Protein AF-A0A7G9FMB4-F1 (afdb_monomer)

Nearest PDB structures (foldseek):
  3d5p-assembly1_B  TM=7.011E-01  e=4.606E-02  Bacteroides fragilis NCTC 9343
  7w30-assembly3_C  TM=6.128E-01  e=6.890E+00  Homo sapiens
  4a4g-assembly1_A  TM=5.631E-01  e=4.998E+00  Homo sapiens
  4h71-assembly2_A  TM=3.114E-01  e=8.354E+00  Homo sapiens

Sequence (99 aa):
MVGTESIVLFSVLKKEGDSGDDILFYKNSLISMAEDWEEMGDIKKFIPIGWLGYSGGYVLYEVSSHNIFLENLDIDGEVEDKPIANSLKELINNMNVIM

Solvent-accessible surface area (backbone atoms only — not comparable to full-atom values): 5724 Å² total; per-residue (Å²): 130,88,73,81,72,46,79,44,64,73,50,64,79,77,58,95,89,61,56,90,64,61,34,36,63,33,88,74,8,56,50,37,39,39,54,58,39,51,76,54,27,60,51,86,49,36,40,50,48,32,28,31,74,76,84,62,42,41,29,27,37,30,68,90,74,44,25,27,29,39,44,31,90,92,42,87,47,40,63,45,97,59,62,82,23,76,26,69,67,53,43,56,60,62,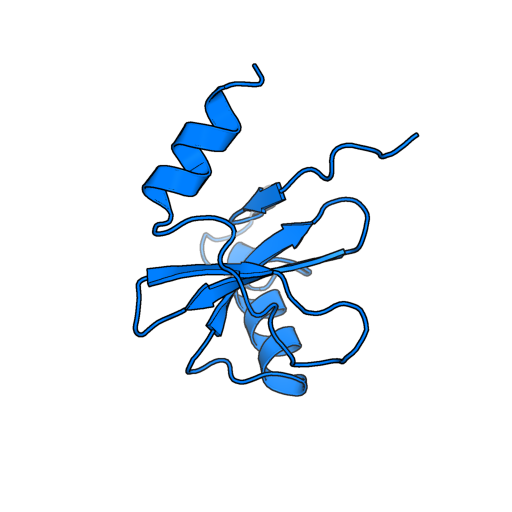59,64,74,78,115

Radius of gyration: 13.88 Å; Cα contacts (8 Å, |Δi|>4): 162; chains: 1; bounding box: 33×28×36 Å

Foldseek 3Di:
DPPDFDWDFQDFDDDPPDDPVNRQPPCQHQVNVLVVLVVFADSVQWGFGTAGPPLRWTWTQGPPQQFIWTADSVGTHHTDPDGPGSHPVRVVVVNVVPD

Organism: NCBI:txid2763670

Secondary structure (DSSP, 8-state):
----PPEEES---PPTT--TTGGGSSTTSHHHHHHHHHHHS-TTTEEEEEEETTT-PEEEEETTT--EEEB-TTSTT-B-SS-SBSSHHHHHHHHGGG-

Mean predicted aligned error: 5.48 Å

pLDDT: mean 86.99, std 13.96, range [34.88, 98.31]

Structure (mmCIF, N/CA/C/O backbone):
data_AF-A0A7G9FMB4-F1
#
_entry.id   AF-A0A7G9FMB4-F1
#
loop_
_atom_site.group_PDB
_atom_site.id
_atom_site.type_symbol
_atom_site.label_atom_id
_atom_site.label_alt_id
_atom_site.label_comp_id
_atom_site.label_asym_id
_atom_site.label_entity_id
_atom_site.label_seq_id
_atom_site.pdbx_PDB_ins_code
_atom_site.Cartn_x
_atom_site.Cartn_y
_atom_site.Cartn_z
_atom_site.occupancy
_atom_site.B_iso_or_equiv
_atom_site.auth_seq_id
_atom_site.auth_comp_id
_atom_site.auth_asym_id
_atom_site.auth_atom_id
_atom_site.pdbx_PDB_model_num
ATOM 1 N N . MET A 1 1 ? 15.720 -14.416 16.334 1.00 34.88 1 MET A N 1
ATOM 2 C CA . MET A 1 1 ? 15.722 -12.946 16.210 1.00 34.88 1 MET A CA 1
ATOM 3 C C . MET A 1 1 ? 14.451 -12.588 15.476 1.00 34.88 1 MET A C 1
ATOM 5 O O . MET A 1 1 ? 14.289 -13.062 14.363 1.00 34.88 1 MET A O 1
ATOM 9 N N . VAL A 1 2 ? 13.534 -11.855 16.105 1.00 41.09 2 VAL A N 1
ATOM 10 C CA . VAL A 1 2 ? 12.448 -11.206 15.360 1.00 41.09 2 VAL A CA 1
ATOM 11 C C . VAL A 1 2 ? 13.127 -10.027 14.677 1.00 41.09 2 VAL A C 1
ATOM 13 O O . VAL A 1 2 ? 13.458 -9.048 15.341 1.00 41.09 2 VAL A O 1
ATOM 16 N N . GLY A 1 3 ? 13.526 -10.200 13.418 1.00 50.84 3 GLY A N 1
ATOM 17 C CA . GLY A 1 3 ? 14.079 -9.094 12.647 1.00 50.84 3 GLY A CA 1
ATOM 18 C C . GLY A 1 3 ? 12.999 -8.029 12.533 1.00 50.84 3 GLY A C 1
ATOM 19 O O . GLY A 1 3 ? 11.872 -8.347 12.171 1.00 50.84 3 GLY A O 1
ATOM 20 N N . THR A 1 4 ? 13.310 -6.789 12.896 1.00 63.25 4 THR A N 1
ATOM 21 C CA . THR A 1 4 ? 12.458 -5.646 12.569 1.00 63.25 4 THR A CA 1
ATOM 22 C C . THR A 1 4 ? 12.332 -5.584 11.054 1.00 63.25 4 THR A C 1
ATOM 24 O O . THR A 1 4 ? 13.310 -5.278 10.369 1.00 63.25 4 THR A O 1
ATOM 27 N N . GLU A 1 5 ? 11.161 -5.927 10.524 1.00 74.56 5 GLU A N 1
ATOM 28 C CA . GLU A 1 5 ? 10.888 -5.747 9.105 1.00 74.56 5 GLU A CA 1
ATOM 29 C C . GLU A 1 5 ? 10.989 -4.267 8.754 1.00 74.56 5 GLU A C 1
ATOM 31 O O . GLU A 1 5 ? 10.437 -3.401 9.431 1.00 74.56 5 GLU A O 1
ATOM 36 N N . SER A 1 6 ? 11.749 -3.975 7.703 1.00 84.88 6 SER A N 1
ATOM 37 C CA . SER A 1 6 ? 11.842 -2.625 7.163 1.00 84.88 6 SER A CA 1
ATOM 38 C C . SER A 1 6 ? 10.735 -2.423 6.145 1.00 84.88 6 SER A C 1
ATOM 40 O O . SER A 1 6 ? 10.556 -3.256 5.260 1.00 84.88 6 SER A O 1
ATOM 42 N N . ILE A 1 7 ? 10.025 -1.307 6.249 1.00 88.94 7 ILE A N 1
ATOM 43 C CA . ILE A 1 7 ? 9.054 -0.895 5.243 1.00 88.94 7 ILE A CA 1
ATOM 44 C C . ILE A 1 7 ? 9.792 -0.114 4.154 1.00 88.94 7 ILE A C 1
ATOM 46 O O . ILE A 1 7 ? 10.485 0.864 4.437 1.00 88.94 7 ILE A O 1
ATOM 50 N N . VAL A 1 8 ? 9.627 -0.537 2.904 1.00 88.31 8 VAL A N 1
ATOM 51 C CA . VAL A 1 8 ? 10.095 0.187 1.722 1.00 88.31 8 VAL A CA 1
ATOM 52 C C . VAL A 1 8 ? 8.879 0.828 1.067 1.00 88.31 8 VAL A C 1
ATOM 54 O O . VAL A 1 8 ? 8.030 0.111 0.553 1.00 88.31 8 VAL A O 1
ATOM 57 N N . LEU A 1 9 ? 8.780 2.160 1.086 1.00 89.31 9 LEU A N 1
ATOM 58 C CA . LEU A 1 9 ? 7.688 2.898 0.436 1.00 89.31 9 LEU A CA 1
ATOM 59 C C . LEU A 1 9 ? 8.147 3.544 -0.866 1.00 89.31 9 LEU A C 1
ATOM 61 O O . LEU A 1 9 ? 9.260 4.068 -0.925 1.00 89.31 9 LEU A O 1
ATOM 65 N N . PHE A 1 10 ? 7.254 3.583 -1.858 1.00 83.00 10 PHE A N 1
ATOM 66 C CA . PHE A 1 10 ? 7.432 4.311 -3.122 1.00 83.00 10 PHE A CA 1
ATOM 67 C C . PHE A 1 10 ? 8.813 4.081 -3.748 1.00 83.00 10 PHE A C 1
ATOM 69 O O . PHE A 1 10 ? 9.499 5.017 -4.163 1.00 83.00 10 PHE A O 1
ATOM 76 N N . SER A 1 11 ? 9.256 2.830 -3.759 1.00 72.56 11 SER A N 1
ATOM 77 C CA . SER A 1 11 ? 10.547 2.428 -4.301 1.00 72.56 11 SER A CA 1
ATOM 78 C C . SER A 1 11 ? 10.615 2.732 -5.792 1.00 72.56 11 SER A C 1
ATOM 80 O O . SER A 1 11 ? 9.900 2.183 -6.633 1.00 72.56 11 SER A O 1
ATOM 82 N N . VAL A 1 12 ? 11.536 3.629 -6.114 1.00 72.94 12 VAL A N 1
ATOM 83 C CA . VAL A 1 12 ? 11.822 4.051 -7.475 1.00 72.94 12 VAL A CA 1
ATOM 84 C C . VAL A 1 12 ? 13.336 4.060 -7.630 1.00 72.94 12 VAL A C 1
ATOM 86 O O . VAL A 1 12 ? 14.036 4.825 -6.966 1.00 72.94 12 VAL A O 1
ATOM 89 N N . LEU A 1 13 ? 13.854 3.207 -8.512 1.00 68.81 13 LEU A N 1
ATOM 90 C CA . LEU A 1 13 ? 15.269 3.194 -8.879 1.00 68.81 13 LEU A CA 1
ATOM 91 C C . LEU A 1 13 ? 15.430 3.794 -10.272 1.00 68.81 13 LEU A C 1
ATOM 93 O O . LEU A 1 13 ? 15.299 3.094 -11.271 1.00 68.81 13 LEU A O 1
ATOM 97 N N . LYS A 1 14 ? 15.736 5.092 -10.336 1.00 78.62 14 LYS A N 1
ATOM 98 C CA . LYS A 1 14 ? 16.015 5.776 -11.601 1.00 78.62 14 LYS A CA 1
ATOM 99 C C . LYS A 1 14 ? 17.433 5.473 -12.088 1.00 78.62 14 LYS A C 1
ATOM 101 O O . LYS A 1 14 ? 18.394 5.726 -11.361 1.00 78.62 14 LYS A O 1
ATOM 106 N N . LYS A 1 15 ? 17.577 4.985 -13.320 1.00 81.19 15 LYS A N 1
ATOM 107 C CA . LYS A 1 15 ? 18.872 4.823 -13.995 1.00 81.19 15 LYS A CA 1
ATOM 108 C C . LYS A 1 15 ? 19.194 6.052 -14.844 1.00 81.19 15 LYS A C 1
ATOM 110 O O . LYS A 1 15 ? 18.330 6.866 -15.174 1.00 81.19 15 LYS A O 1
ATOM 115 N N . GLU A 1 16 ? 20.473 6.212 -15.171 1.00 85.38 16 GLU A N 1
ATOM 116 C CA . GLU A 1 16 ? 20.914 7.269 -16.080 1.00 85.38 16 GLU A CA 1
ATOM 117 C C . GLU A 1 16 ? 20.277 7.073 -17.463 1.00 85.38 16 GLU A C 1
ATOM 119 O O . GLU A 1 16 ? 20.379 5.999 -18.050 1.00 85.38 16 GLU A O 1
ATOM 124 N N . GLY A 1 17 ? 19.614 8.117 -17.966 1.00 85.19 17 GLY A N 1
ATOM 125 C CA . GLY A 1 17 ? 18.895 8.089 -19.242 1.00 85.19 17 GLY A CA 1
ATOM 126 C C . GLY A 1 17 ? 17.392 7.808 -19.136 1.00 85.19 17 GLY A C 1
ATOM 127 O O . GLY A 1 17 ? 16.689 8.068 -20.108 1.00 85.19 17 GLY A O 1
ATOM 128 N N . ASP A 1 18 ? 16.887 7.372 -17.977 1.00 86.69 18 ASP A N 1
ATOM 129 C CA . ASP A 1 18 ? 15.456 7.094 -17.798 1.00 86.69 18 ASP A CA 1
ATOM 130 C C . ASP A 1 18 ? 14.615 8.377 -17.813 1.00 86.69 18 ASP A C 1
ATOM 132 O O . ASP A 1 18 ? 14.964 9.395 -17.184 1.00 86.69 18 ASP A O 1
ATOM 136 N N . SER A 1 19 ? 13.451 8.307 -18.464 1.00 85.00 19 SER A N 1
ATOM 137 C CA . SER A 1 19 ? 12.410 9.313 -18.282 1.00 85.00 19 SER A CA 1
ATOM 138 C C . SER A 1 19 ? 11.779 9.201 -16.887 1.00 85.00 19 SER A C 1
ATOM 140 O O . SER A 1 19 ? 12.030 8.267 -16.124 1.00 85.00 19 SER A O 1
ATOM 142 N N . GLY A 1 20 ? 10.986 10.206 -16.511 1.00 78.38 20 GLY A N 1
ATOM 143 C CA . GLY A 1 20 ? 10.247 10.181 -15.246 1.00 78.38 20 GLY A CA 1
ATOM 144 C C . GLY A 1 20 ? 9.139 9.125 -15.202 1.00 78.38 20 GLY A C 1
ATOM 145 O O . GLY A 1 20 ? 8.736 8.746 -14.109 1.00 78.38 20 GLY A O 1
ATOM 146 N N . ASP A 1 21 ? 8.685 8.636 -16.356 1.00 81.00 21 ASP A N 1
ATOM 147 C CA . ASP A 1 21 ? 7.590 7.669 -16.436 1.00 81.00 21 ASP A CA 1
ATOM 148 C C . ASP A 1 21 ? 8.124 6.232 -16.481 1.00 81.00 21 ASP A C 1
ATOM 150 O O . ASP A 1 21 ? 7.552 5.352 -15.843 1.00 81.00 21 ASP A O 1
ATOM 154 N N . ASP A 1 22 ? 9.266 5.997 -17.143 1.00 82.38 22 ASP A N 1
ATOM 155 C CA . ASP A 1 22 ? 9.883 4.661 -17.273 1.00 82.38 22 ASP A CA 1
ATOM 156 C C . ASP A 1 22 ? 10.116 3.993 -15.911 1.00 82.38 22 ASP A C 1
ATOM 158 O O . ASP A 1 22 ? 9.913 2.792 -15.735 1.00 82.38 22 ASP A O 1
ATOM 162 N N . ILE A 1 23 ? 10.491 4.801 -14.920 1.00 83.88 23 ILE A N 1
ATOM 163 C CA . ILE A 1 23 ? 10.782 4.356 -13.558 1.00 83.88 23 ILE A CA 1
ATOM 164 C C . ILE A 1 23 ? 9.556 3.807 -12.819 1.00 83.88 23 ILE A C 1
ATOM 166 O O . ILE A 1 23 ? 9.719 3.073 -11.850 1.00 83.88 23 ILE A O 1
ATOM 170 N N . LEU A 1 24 ? 8.337 4.158 -13.242 1.00 81.75 24 LEU A N 1
ATOM 171 C CA . LEU A 1 24 ? 7.104 3.698 -12.600 1.00 81.75 24 LEU A CA 1
ATOM 172 C C . LEU A 1 24 ? 6.782 2.245 -12.967 1.00 81.75 24 LEU A C 1
ATOM 174 O O . LEU A 1 24 ? 6.161 1.543 -12.168 1.00 81.75 24 LEU A O 1
ATOM 178 N N . PHE A 1 25 ? 7.239 1.809 -14.144 1.00 82.50 25 PHE A N 1
ATOM 179 C CA . PHE A 1 25 ? 7.029 0.470 -14.705 1.00 82.50 25 PHE A CA 1
ATOM 180 C C . PHE A 1 25 ? 8.154 -0.510 -14.366 1.00 82.50 25 PHE A C 1
ATOM 182 O O . PHE A 1 25 ? 8.136 -1.663 -14.796 1.00 82.50 25 PHE A O 1
ATOM 189 N N . TYR A 1 26 ? 9.172 -0.073 -13.625 1.00 85.62 26 TYR A N 1
ATOM 190 C CA . TYR A 1 26 ? 10.215 -0.979 -13.175 1.00 85.62 26 TYR A CA 1
ATOM 191 C C . TYR A 1 26 ? 9.658 -2.040 -12.236 1.00 85.62 26 TYR A C 1
ATOM 193 O O . TYR A 1 26 ? 8.688 -1.824 -11.514 1.00 85.62 26 TYR A O 1
ATOM 201 N N . LYS A 1 27 ? 10.295 -3.213 -12.265 1.00 82.12 27 LYS A N 1
ATOM 202 C CA . LYS A 1 2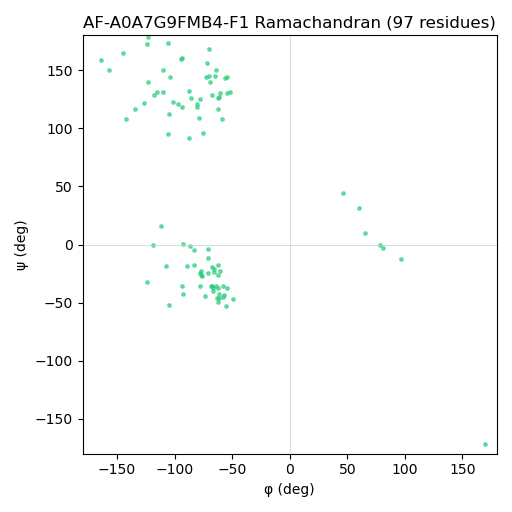7 ? 9.940 -4.313 -11.376 1.00 82.12 27 LYS A CA 1
ATOM 203 C C . LYS A 1 27 ? 9.983 -3.825 -9.929 1.00 82.12 27 LYS A C 1
ATOM 205 O O . LYS A 1 27 ? 10.992 -3.253 -9.510 1.00 82.12 27 LYS A O 1
ATOM 210 N N . ASN A 1 28 ? 8.918 -4.104 -9.183 1.00 78.31 28 ASN A N 1
ATOM 211 C CA . ASN A 1 28 ? 8.720 -3.612 -7.823 1.00 78.31 28 ASN A CA 1
ATOM 212 C C . ASN A 1 28 ? 8.686 -2.066 -7.746 1.00 78.31 28 ASN A C 1
ATOM 214 O O . ASN A 1 28 ? 9.139 -1.476 -6.773 1.00 78.31 28 ASN A O 1
ATOM 218 N N . SER A 1 29 ? 8.214 -1.370 -8.774 1.00 85.50 29 SER A N 1
ATOM 219 C CA . SER A 1 29 ? 7.817 0.041 -8.679 1.00 85.50 29 SER A CA 1
ATOM 220 C C . SER A 1 29 ? 6.297 0.156 -8.699 1.00 85.50 29 SER A C 1
ATOM 222 O O . SER A 1 29 ? 5.595 -0.841 -8.832 1.00 85.50 29 SER A O 1
ATOM 224 N N . LEU A 1 30 ? 5.779 1.368 -8.491 1.00 85.62 30 LEU A N 1
ATOM 225 C CA . LEU A 1 30 ? 4.359 1.614 -8.215 1.00 85.62 30 LEU A CA 1
ATOM 226 C C . LEU A 1 30 ? 3.392 0.920 -9.181 1.00 85.62 30 LEU A C 1
ATOM 228 O O . LEU A 1 30 ? 2.438 0.306 -8.716 1.00 85.62 30 LEU A O 1
ATOM 232 N N . ILE A 1 31 ? 3.631 1.003 -10.495 1.00 88.88 31 ILE A N 1
ATOM 233 C CA . ILE A 1 31 ? 2.720 0.399 -11.477 1.00 88.88 31 ILE A CA 1
ATOM 234 C C . ILE A 1 31 ? 2.869 -1.121 -11.488 1.00 88.88 31 ILE A C 1
ATOM 236 O O . ILE A 1 31 ? 1.862 -1.807 -11.410 1.00 88.88 31 ILE A O 1
ATOM 240 N N . SER A 1 32 ? 4.100 -1.640 -11.468 1.00 89.25 32 SER A N 1
ATOM 241 C CA . SER A 1 32 ? 4.347 -3.089 -11.380 1.00 89.25 32 SER A CA 1
ATOM 242 C C . SER A 1 32 ? 3.699 -3.705 -10.138 1.00 89.25 32 SER A C 1
ATOM 244 O O . SER A 1 32 ? 3.071 -4.745 -10.242 1.00 89.25 32 SER A O 1
ATOM 246 N N . MET A 1 33 ? 3.797 -3.057 -8.973 1.00 91.56 33 MET A N 1
ATOM 247 C CA . MET A 1 33 ? 3.145 -3.556 -7.759 1.00 91.56 33 MET A CA 1
ATOM 248 C C . MET A 1 33 ? 1.620 -3.505 -7.858 1.00 91.56 33 MET A C 1
ATOM 250 O O . MET A 1 33 ? 0.949 -4.383 -7.330 1.00 91.56 33 MET A O 1
ATOM 254 N N . ALA A 1 34 ? 1.067 -2.466 -8.490 1.00 92.69 34 ALA A N 1
ATOM 255 C CA . ALA A 1 34 ? -0.373 -2.356 -8.696 1.00 92.69 34 ALA A CA 1
ATOM 256 C C . ALA A 1 34 ? -0.897 -3.442 -9.645 1.00 92.69 34 ALA A C 1
ATOM 258 O O . ALA A 1 34 ? -1.958 -3.995 -9.376 1.00 92.69 34 ALA A O 1
ATOM 259 N N . GLU A 1 35 ? -0.145 -3.757 -10.704 1.00 93.56 35 GLU A N 1
ATOM 260 C CA . GLU A 1 35 ? -0.431 -4.867 -11.618 1.00 93.56 35 GLU A CA 1
ATOM 261 C C . GLU A 1 35 ? -0.376 -6.211 -10.876 1.00 93.56 35 GLU A C 1
ATOM 263 O O . GLU A 1 35 ? -1.346 -6.960 -10.931 1.00 93.56 35 GLU A O 1
ATOM 268 N N . ASP A 1 36 ? 0.687 -6.472 -10.104 1.00 92.62 36 ASP A N 1
ATOM 269 C CA . ASP A 1 36 ? 0.817 -7.696 -9.297 1.00 92.62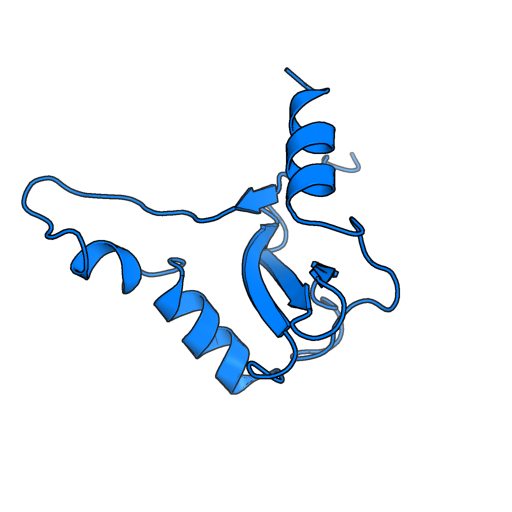 36 ASP A CA 1
ATOM 270 C C . ASP A 1 36 ? -0.352 -7.841 -8.301 1.00 92.62 36 ASP A C 1
ATOM 272 O O . ASP A 1 36 ? -0.952 -8.908 -8.169 1.00 92.62 36 ASP A O 1
ATOM 276 N N . TRP A 1 37 ? -0.714 -6.755 -7.607 1.00 95.50 37 TRP A N 1
ATOM 277 C CA . TRP A 1 37 ? -1.822 -6.770 -6.653 1.00 95.50 37 TRP A CA 1
ATOM 278 C C . TRP A 1 37 ? -3.174 -6.965 -7.339 1.00 95.50 37 TRP A C 1
ATOM 280 O O . TRP A 1 37 ? -4.029 -7.637 -6.779 1.00 95.50 37 TRP A O 1
ATOM 290 N N . GLU A 1 38 ? -3.393 -6.419 -8.536 1.00 96.19 38 GLU A N 1
ATOM 291 C CA . GLU A 1 38 ? -4.642 -6.618 -9.285 1.00 96.19 38 GLU A CA 1
ATOM 292 C C . GLU A 1 38 ? -4.880 -8.094 -9.652 1.00 96.19 38 GLU A C 1
ATOM 294 O O . GLU A 1 38 ? -6.034 -8.511 -9.775 1.00 96.19 38 GLU A O 1
ATOM 299 N N . GLU A 1 39 ? -3.824 -8.907 -9.772 1.00 95.81 39 GLU A N 1
ATOM 300 C CA . GLU A 1 39 ? -3.955 -10.344 -10.045 1.00 95.81 39 GLU A CA 1
ATOM 301 C C . GLU A 1 39 ? -4.509 -11.145 -8.855 1.00 95.81 39 GLU A C 1
ATOM 303 O O . GLU A 1 39 ? -5.101 -12.208 -9.066 1.00 95.81 39 GLU A O 1
ATOM 308 N N . MET A 1 40 ? -4.357 -10.648 -7.622 1.00 95.12 40 MET A N 1
ATOM 309 C CA . MET A 1 40 ? -4.739 -11.384 -6.408 1.00 95.12 40 MET A CA 1
ATOM 310 C C . MET A 1 40 ? -5.722 -10.652 -5.486 1.00 95.12 40 MET A C 1
ATOM 312 O O . MET A 1 40 ? -6.569 -11.299 -4.878 1.00 95.12 40 MET A O 1
ATOM 316 N N . GLY A 1 41 ? -5.676 -9.325 -5.407 1.00 95.19 41 GLY A N 1
ATOM 317 C CA . GLY A 1 41 ? -6.461 -8.500 -4.490 1.00 95.19 41 GLY A CA 1
ATOM 318 C C . GLY A 1 41 ? -7.335 -7.439 -5.169 1.00 95.19 41 GLY A C 1
ATOM 319 O O . GLY A 1 41 ? -7.361 -7.261 -6.386 1.00 95.19 41 GLY A O 1
ATOM 320 N N . ASP A 1 42 ? -8.093 -6.693 -4.359 1.00 96.81 42 ASP A N 1
ATOM 321 C CA . ASP A 1 42 ? -8.951 -5.604 -4.848 1.00 96.81 42 ASP A CA 1
ATOM 322 C C . ASP A 1 42 ? -8.172 -4.283 -4.929 1.00 96.81 42 ASP A C 1
ATOM 324 O O . ASP A 1 42 ? -8.139 -3.502 -3.972 1.00 96.81 42 ASP A O 1
ATOM 328 N N . ILE A 1 43 ? -7.574 -4.012 -6.093 1.00 95.62 43 ILE A N 1
ATOM 329 C CA . ILE A 1 43 ? -6.815 -2.779 -6.369 1.00 95.62 43 ILE A CA 1
ATOM 330 C C . ILE A 1 43 ? -7.653 -1.494 -6.237 1.00 95.62 43 ILE A C 1
ATOM 332 O O . ILE A 1 43 ? -7.120 -0.411 -5.988 1.00 95.62 43 ILE A O 1
ATOM 336 N N . LYS A 1 44 ? -8.986 -1.578 -6.366 1.00 96.25 44 LYS A N 1
ATOM 337 C CA . LYS A 1 44 ? -9.872 -0.412 -6.194 1.00 96.25 44 LYS A CA 1
ATOM 338 C C . LYS A 1 44 ? -10.081 -0.076 -4.725 1.00 96.25 44 LYS A C 1
ATOM 340 O O . LYS A 1 44 ? -10.404 1.071 -4.408 1.00 96.25 44 LYS A O 1
ATOM 345 N N . LYS A 1 45 ? -9.924 -1.064 -3.843 1.00 97.88 45 LYS A N 1
ATOM 346 C CA . LYS A 1 45 ? -10.022 -0.889 -2.396 1.00 97.88 45 LYS A CA 1
ATOM 347 C C . LYS A 1 45 ? -8.662 -0.610 -1.764 1.00 97.88 45 LYS A C 1
ATOM 349 O O . LYS A 1 45 ? -8.574 0.284 -0.923 1.00 97.88 45 LYS A O 1
ATOM 354 N N . PHE A 1 46 ? -7.626 -1.331 -2.180 1.00 97.81 46 PHE A N 1
ATOM 355 C CA . PHE A 1 46 ? -6.286 -1.264 -1.606 1.00 97.81 46 PHE A CA 1
ATOM 356 C C . PHE A 1 46 ? -5.240 -1.010 -2.685 1.00 97.81 46 PHE A C 1
ATOM 358 O O . PHE A 1 46 ? -5.095 -1.799 -3.610 1.00 97.81 46 PHE A O 1
ATOM 365 N N . ILE A 1 47 ? -4.489 0.081 -2.545 1.00 96.00 47 ILE A N 1
ATOM 366 C CA . ILE A 1 47 ? -3.409 0.445 -3.464 1.00 96.00 47 ILE A CA 1
ATOM 367 C C . ILE A 1 47 ? -2.075 0.063 -2.816 1.00 96.00 47 ILE A C 1
ATOM 369 O O . ILE A 1 47 ? -1.785 0.569 -1.726 1.00 96.00 47 ILE A O 1
ATOM 373 N N . PRO A 1 48 ? -1.234 -0.770 -3.448 1.00 95.00 48 PRO A N 1
ATOM 374 C CA . PRO A 1 48 ? 0.102 -1.038 -2.942 1.00 95.00 48 PRO A CA 1
ATOM 375 C C . PRO A 1 48 ? 0.972 0.215 -3.043 1.00 95.00 48 PRO A C 1
ATOM 377 O O . PRO A 1 48 ? 1.083 0.857 -4.087 1.00 95.00 48 PRO A O 1
ATOM 380 N N . ILE A 1 49 ? 1.595 0.572 -1.923 1.00 94.00 49 ILE A N 1
ATOM 381 C CA . ILE A 1 49 ? 2.472 1.745 -1.794 1.00 94.00 49 ILE A CA 1
ATOM 382 C C . ILE A 1 49 ? 3.906 1.365 -1.412 1.00 94.00 49 ILE A C 1
ATOM 384 O O . ILE A 1 49 ? 4.762 2.241 -1.267 1.00 94.00 49 ILE A O 1
ATOM 388 N N . GLY A 1 50 ? 4.178 0.072 -1.241 1.00 92.75 50 GLY A N 1
ATOM 389 C CA . GLY A 1 50 ? 5.462 -0.441 -0.791 1.00 92.75 50 GLY A CA 1
ATOM 390 C C . GLY A 1 50 ? 5.426 -1.927 -0.449 1.00 92.75 50 GLY A C 1
ATOM 391 O O . GLY A 1 50 ? 4.414 -2.588 -0.669 1.00 92.75 50 GLY A O 1
ATOM 392 N N . TRP A 1 51 ? 6.513 -2.425 0.140 1.00 91.50 51 TRP A N 1
ATOM 393 C CA . TRP A 1 51 ? 6.612 -3.794 0.658 1.00 91.50 51 TRP A CA 1
ATOM 394 C C . TRP A 1 51 ? 7.452 -3.886 1.933 1.00 91.50 51 TRP A C 1
ATOM 396 O O . TRP A 1 51 ? 8.234 -2.993 2.277 1.00 91.50 51 TRP A O 1
ATOM 406 N N .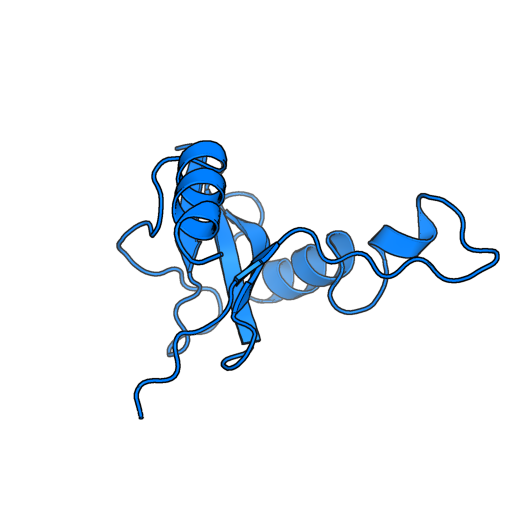 LEU A 1 52 ? 7.316 -5.021 2.608 1.00 90.12 52 LEU A N 1
ATOM 407 C CA . LEU A 1 52 ? 8.140 -5.460 3.721 1.00 90.12 52 LEU A CA 1
ATOM 408 C C . LEU A 1 52 ? 9.446 -6.054 3.186 1.00 90.12 52 LEU A C 1
ATOM 410 O O . LEU A 1 52 ? 9.453 -7.038 2.453 1.00 90.12 52 LEU A O 1
ATOM 414 N N . GLY A 1 53 ? 10.586 -5.461 3.539 1.00 83.44 53 GLY A N 1
ATOM 415 C CA . GLY A 1 53 ? 11.881 -5.757 2.917 1.00 83.44 53 GLY A CA 1
ATOM 416 C C . GLY A 1 53 ? 12.396 -7.192 3.081 1.00 83.44 53 GLY A C 1
ATOM 417 O O . GLY A 1 53 ? 13.293 -7.585 2.340 1.00 83.44 53 GLY A O 1
ATOM 418 N N . TYR A 1 54 ? 11.863 -7.962 4.036 1.00 81.81 54 TYR A N 1
ATOM 419 C CA . TYR A 1 54 ? 12.258 -9.355 4.266 1.00 81.81 54 TYR A CA 1
ATOM 420 C C . TYR A 1 54 ? 11.216 -10.358 3.760 1.00 81.81 54 TYR A C 1
ATOM 422 O O . TYR A 1 54 ? 11.573 -11.258 3.005 1.00 81.81 54 TYR A O 1
ATOM 430 N N . SER A 1 55 ? 9.949 -10.213 4.159 1.00 85.81 55 SER A N 1
ATOM 431 C CA . SER A 1 55 ? 8.870 -11.120 3.744 1.00 85.81 55 SER A CA 1
ATOM 432 C C . SER A 1 55 ? 8.379 -10.879 2.319 1.00 85.81 55 SER A C 1
ATOM 434 O O . SER A 1 55 ? 7.831 -11.792 1.714 1.00 85.81 55 SER A O 1
ATOM 436 N N . GLY A 1 56 ? 8.590 -9.679 1.772 1.00 86.19 56 GLY A N 1
ATOM 437 C CA . GLY A 1 56 ? 8.080 -9.287 0.461 1.00 86.19 56 GLY A CA 1
ATOM 438 C C . GLY A 1 56 ? 6.602 -8.895 0.453 1.00 86.19 56 GLY A C 1
ATOM 439 O O . GLY A 1 56 ? 6.122 -8.506 -0.604 1.00 86.19 56 GLY A O 1
ATOM 440 N N . GLY A 1 57 ? 5.911 -8.946 1.599 1.00 92.06 57 GLY A N 1
ATOM 441 C CA . GLY A 1 57 ? 4.487 -8.617 1.684 1.00 92.06 57 GLY A CA 1
ATOM 442 C C . GLY A 1 57 ? 4.190 -7.156 1.371 1.00 92.06 57 GLY A C 1
ATOM 443 O O . GLY A 1 57 ? 4.978 -6.273 1.726 1.00 92.06 57 GLY A O 1
ATOM 444 N N . TYR A 1 58 ? 3.054 -6.883 0.736 1.00 95.00 58 TYR A N 1
ATOM 445 C CA . TYR A 1 58 ? 2.682 -5.526 0.347 1.00 95.00 58 TYR A CA 1
ATOM 446 C C . TYR A 1 58 ? 2.272 -4.646 1.533 1.00 95.00 58 TYR A C 1
ATOM 448 O O . TYR A 1 58 ? 1.604 -5.066 2.479 1.00 95.00 58 TYR A O 1
ATOM 456 N N . VAL A 1 59 ? 2.636 -3.367 1.436 1.00 95.50 59 VAL A N 1
ATOM 457 C CA . VAL A 1 59 ? 2.090 -2.288 2.264 1.00 95.50 59 VAL A CA 1
ATOM 458 C C . VAL A 1 59 ? 0.983 -1.610 1.473 1.00 95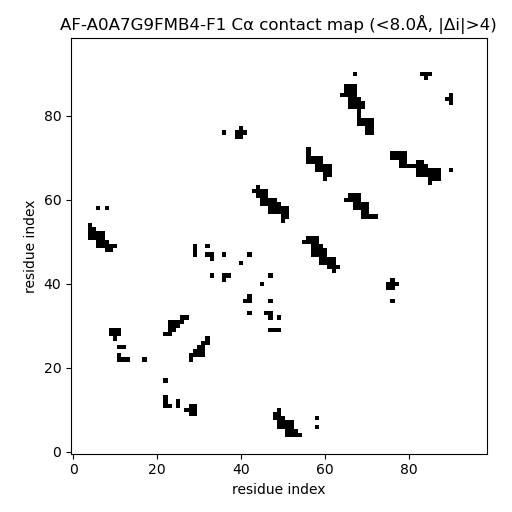.50 59 VAL A C 1
ATOM 460 O O . VAL A 1 59 ? 1.222 -1.084 0.384 1.00 95.50 59 VAL A O 1
ATOM 463 N N . LEU A 1 60 ? -0.226 -1.617 2.025 1.00 97.25 60 LEU A N 1
ATOM 464 C CA . LEU A 1 60 ? -1.457 -1.335 1.297 1.00 97.25 60 LEU A CA 1
ATOM 465 C C . LEU A 1 60 ? -2.158 -0.097 1.856 1.00 97.25 60 LEU A C 1
ATOM 467 O O . LEU A 1 60 ? -2.422 0.003 3.050 1.00 97.25 60 LEU A O 1
ATOM 471 N N . TYR A 1 61 ? -2.493 0.846 0.985 1.00 97.62 61 TYR A N 1
ATOM 472 C CA . TYR A 1 61 ? -3.295 2.020 1.305 1.00 97.62 61 TYR A CA 1
ATOM 473 C C . TYR A 1 61 ? -4.771 1.747 1.003 1.00 97.62 61 TYR A C 1
ATOM 475 O O . TYR A 1 61 ? -5.127 1.517 -0.152 1.00 97.62 61 TYR A O 1
ATOM 483 N N . GLU A 1 62 ? -5.642 1.805 2.012 1.00 98.19 62 GLU A N 1
ATOM 484 C CA . GLU A 1 62 ? -7.084 1.659 1.798 1.00 98.19 62 GLU A CA 1
ATOM 485 C C . GLU A 1 62 ? -7.697 2.974 1.300 1.00 98.19 62 GLU A C 1
ATOM 487 O O . GLU A 1 62 ? -7.666 4.001 1.982 1.00 98.19 62 GLU A O 1
ATOM 492 N N . VAL A 1 63 ? -8.316 2.941 0.121 1.00 97.12 63 VAL A N 1
ATOM 493 C CA . VAL A 1 63 ? -8.835 4.136 -0.563 1.00 97.12 63 VAL A CA 1
ATOM 494 C C . VAL A 1 63 ? -9.930 4.843 0.241 1.00 97.12 63 VAL A C 1
ATOM 496 O O . VAL A 1 63 ? -9.982 6.073 0.245 1.00 97.12 63 VAL A O 1
ATOM 499 N N . SER A 1 64 ? -10.800 4.092 0.924 1.00 97.50 64 SER A N 1
ATOM 500 C CA . SER A 1 64 ? -11.961 4.648 1.630 1.00 97.50 64 SER A CA 1
ATOM 501 C C . SER A 1 64 ? -11.631 5.296 2.970 1.00 97.50 64 SER A C 1
ATOM 503 O O . SER A 1 64 ? -12.293 6.259 3.349 1.00 97.50 64 SER A O 1
ATOM 505 N N . SER A 1 65 ? -10.663 4.750 3.710 1.00 97.75 65 SER A N 1
ATOM 506 C CA . SER A 1 65 ? -10.329 5.208 5.067 1.00 97.75 65 SER A CA 1
ATOM 507 C C . SER A 1 65 ? -9.016 5.981 5.140 1.00 97.75 65 SER A C 1
ATOM 509 O O . SER A 1 65 ? -8.801 6.708 6.106 1.00 97.75 65 SER A O 1
ATOM 511 N N . HIS A 1 66 ? -8.153 5.840 4.128 1.00 97.25 66 HIS A N 1
ATOM 512 C CA . HIS A 1 66 ? -6.772 6.327 4.115 1.00 97.25 66 HIS A CA 1
ATOM 513 C C . HIS A 1 66 ? -5.848 5.646 5.138 1.00 97.25 66 HIS A C 1
ATOM 515 O O . HIS A 1 66 ? -4.705 6.081 5.317 1.00 97.25 66 HIS A O 1
ATOM 521 N N . ASN A 1 67 ? -6.318 4.572 5.779 1.00 98.31 67 ASN A N 1
ATOM 522 C CA . ASN A 1 67 ? -5.512 3.734 6.653 1.00 98.31 67 ASN A CA 1
ATOM 523 C C . ASN A 1 67 ? -4.513 2.901 5.842 1.00 98.31 67 ASN A C 1
ATOM 525 O O . ASN A 1 67 ? -4.720 2.612 4.661 1.00 98.31 67 ASN A O 1
ATOM 529 N N . ILE A 1 68 ? -3.434 2.497 6.507 1.00 97.94 68 ILE A N 1
ATOM 530 C CA . ILE A 1 68 ? -2.387 1.656 5.942 1.00 97.94 68 ILE A CA 1
ATOM 531 C C . ILE A 1 68 ? -2.453 0.281 6.583 1.00 97.94 68 ILE A C 1
ATOM 533 O O . ILE A 1 68 ? -2.465 0.173 7.808 1.00 97.94 68 ILE A O 1
ATOM 537 N N . PHE A 1 69 ? -2.434 -0.750 5.755 1.00 97.50 69 PHE A N 1
ATOM 538 C CA . PHE A 1 69 ? -2.478 -2.149 6.139 1.00 97.50 69 PHE A CA 1
ATOM 539 C C . PHE A 1 69 ? -1.279 -2.907 5.570 1.00 97.50 69 PHE A C 1
ATOM 541 O O . PHE A 1 69 ? -0.500 -2.372 4.776 1.00 97.50 69 PHE A O 1
ATOM 548 N N . LEU A 1 70 ? -1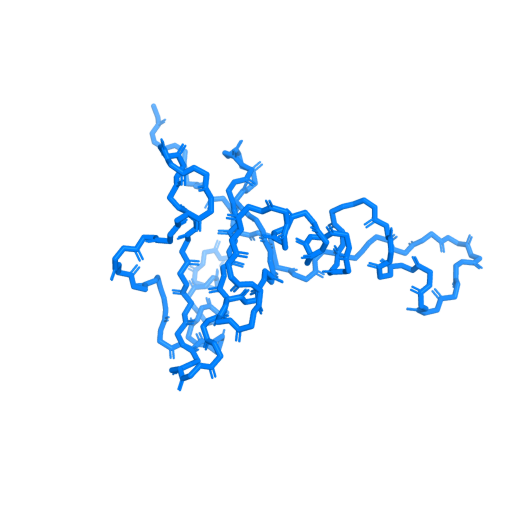.152 -4.158 5.995 1.00 96.50 70 LEU A N 1
ATOM 549 C CA . LEU A 1 70 ? -0.261 -5.138 5.395 1.00 96.50 70 LEU A CA 1
ATOM 550 C C . LEU A 1 70 ? -1.097 -6.193 4.677 1.00 96.50 70 LEU A C 1
ATOM 552 O O . LEU A 1 70 ? -2.225 -6.478 5.079 1.00 96.50 70 LEU A O 1
ATOM 556 N N . GLU A 1 71 ? -0.533 -6.755 3.621 1.00 96.50 71 GLU A N 1
ATOM 557 C CA . GLU A 1 71 ? -1.005 -8.007 3.041 1.00 96.50 71 GLU A CA 1
ATOM 558 C C . GLU A 1 71 ? -1.022 -9.131 4.086 1.00 96.50 71 GLU A C 1
ATOM 560 O O . GLU A 1 71 ? -0.125 -9.224 4.929 1.00 96.50 71 GLU A O 1
ATOM 565 N N . ASN A 1 72 ? -2.030 -9.998 4.000 1.00 96.06 72 ASN A N 1
ATOM 566 C CA . ASN A 1 72 ? -2.059 -11.255 4.733 1.00 96.06 72 ASN A CA 1
ATOM 567 C C . ASN A 1 72 ? -1.168 -12.282 4.014 1.00 96.06 72 ASN A C 1
ATOM 569 O O . ASN A 1 72 ? -1.523 -12.799 2.960 1.00 96.06 72 ASN A O 1
ATOM 573 N N . LEU A 1 73 ? -0.018 -12.608 4.605 1.00 92.56 73 LEU A N 1
ATOM 574 C CA . LEU A 1 73 ? 0.967 -13.515 4.000 1.00 92.56 73 LEU A CA 1
ATOM 575 C C . LEU A 1 73 ? 0.534 -14.991 3.957 1.00 92.56 73 LEU A C 1
ATOM 577 O O . LEU A 1 73 ? 1.201 -15.798 3.310 1.00 92.56 73 LEU A O 1
ATOM 581 N N . ASP A 1 74 ? -0.537 -15.359 4.663 1.00 94.62 74 ASP A N 1
ATOM 582 C CA . ASP A 1 74 ? -1.067 -16.723 4.662 1.00 94.62 74 ASP A CA 1
ATOM 583 C C . ASP A 1 74 ? -2.111 -16.942 3.549 1.00 94.62 74 ASP A C 1
ATOM 585 O O . ASP A 1 74 ? -2.417 -18.094 3.220 1.00 94.62 74 ASP A O 1
ATOM 589 N N . ILE A 1 75 ? -2.687 -15.865 2.993 1.00 94.75 75 ILE A N 1
ATOM 590 C CA . ILE A 1 75 ? -3.789 -15.917 2.023 1.00 94.75 75 ILE A CA 1
ATOM 591 C C . ILE A 1 75 ? -3.617 -14.825 0.955 1.00 94.75 75 ILE A C 1
ATOM 593 O O . ILE A 1 75 ? -3.879 -13.649 1.211 1.00 94.75 75 ILE A O 1
ATOM 597 N N . ASP A 1 76 ? -3.255 -15.239 -0.263 1.00 92.31 76 ASP A N 1
ATOM 598 C CA . ASP A 1 76 ? -3.076 -14.343 -1.412 1.00 92.31 76 ASP A CA 1
ATOM 599 C C . ASP A 1 76 ? -4.301 -13.441 -1.634 1.00 92.31 76 ASP A C 1
ATOM 601 O O . ASP A 1 76 ? -5.444 -13.908 -1.682 1.00 92.31 76 ASP A O 1
ATOM 605 N N . GLY A 1 77 ? -4.053 -12.140 -1.802 1.00 94.38 77 GLY A N 1
ATOM 606 C CA . GLY A 1 77 ? -5.100 -11.156 -2.079 1.00 94.38 77 GLY A CA 1
ATOM 607 C C . GLY A 1 77 ? -5.891 -10.667 -0.867 1.00 94.38 77 GLY A C 1
ATOM 608 O O . GLY A 1 77 ? -6.741 -9.779 -1.012 1.00 94.38 77 GLY A O 1
ATOM 609 N N . GLU A 1 78 ? -5.623 -11.202 0.325 1.00 97.06 78 GLU A N 1
ATOM 610 C CA . GLU A 1 78 ? -6.221 -10.722 1.566 1.00 97.06 78 GLU A CA 1
ATOM 611 C C . GLU A 1 78 ? -5.340 -9.694 2.283 1.00 97.06 78 GLU A C 1
ATOM 613 O O . GLU A 1 78 ? -4.139 -9.551 2.057 1.00 97.06 78 GLU A O 1
ATOM 618 N N . VAL A 1 79 ? -5.984 -8.922 3.154 1.00 97.50 79 VAL A N 1
ATOM 619 C CA . VAL A 1 79 ? -5.381 -7.815 3.895 1.00 97.50 79 VAL A CA 1
ATOM 620 C C . VAL A 1 79 ? -5.589 -8.072 5.377 1.00 97.50 79 VAL A C 1
ATOM 622 O O . VAL A 1 79 ? -6.668 -8.505 5.777 1.00 97.50 79 VAL A O 1
ATOM 625 N N . GLU A 1 80 ? -4.573 -7.790 6.186 1.00 97.31 80 GLU A N 1
ATOM 626 C CA . GLU A 1 80 ? -4.651 -7.893 7.641 1.00 97.31 80 GLU A CA 1
ATOM 627 C C . GLU A 1 80 ? -5.821 -7.076 8.216 1.00 97.31 80 GLU A C 1
ATOM 629 O O . GLU A 1 80 ? -6.109 -5.962 7.777 1.00 97.31 80 GLU A O 1
ATOM 634 N N . ASP A 1 81 ? -6.464 -7.587 9.268 1.00 96.38 81 ASP A N 1
ATOM 635 C CA . ASP A 1 81 ? -7.659 -6.961 9.858 1.00 96.38 81 ASP A CA 1
ATOM 636 C C . ASP A 1 81 ? -7.381 -5.594 10.506 1.00 96.38 81 ASP A C 1
ATOM 638 O O . ASP A 1 81 ? -8.292 -4.784 10.719 1.00 96.38 81 ASP A O 1
ATOM 642 N N . LYS A 1 82 ? -6.128 -5.347 10.906 1.00 96.25 82 LYS A N 1
ATOM 643 C CA . LYS A 1 82 ? -5.733 -4.156 1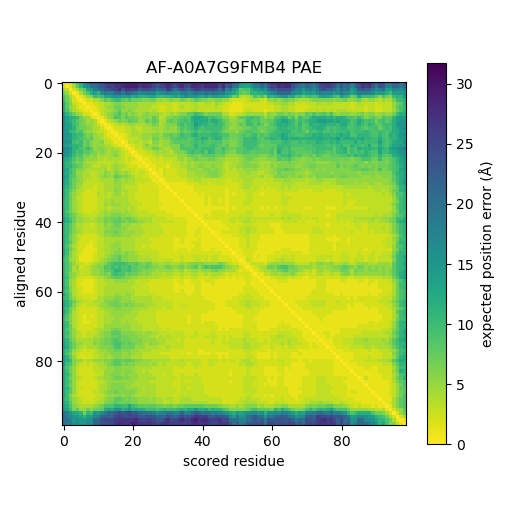1.664 1.00 96.25 82 LYS A CA 1
ATOM 644 C C . LYS A 1 82 ? -4.785 -3.282 10.855 1.00 96.25 82 LYS A C 1
ATOM 646 O O . LYS A 1 82 ? -3.767 -3.781 10.376 1.00 96.25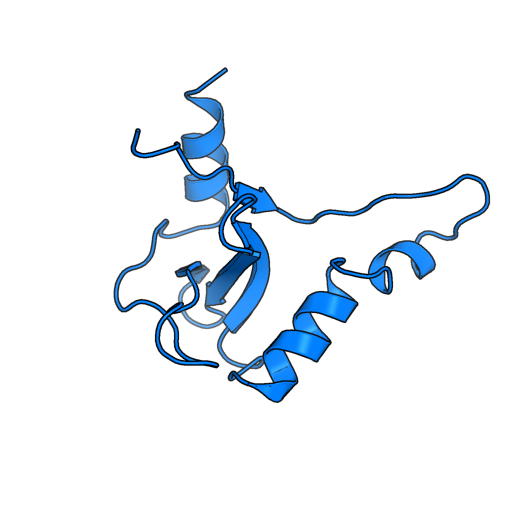 82 LYS A O 1
ATOM 651 N N . PRO A 1 83 ? -5.045 -1.967 10.783 1.00 96.75 83 PRO A N 1
ATOM 652 C CA . PRO A 1 83 ? -4.115 -1.068 10.137 1.00 96.75 83 PRO A CA 1
ATOM 653 C C . PRO A 1 83 ? -2.843 -0.920 10.974 1.00 96.75 83 PRO A C 1
ATOM 655 O O . PRO A 1 83 ? -2.884 -0.880 12.206 1.00 96.75 83 PRO A O 1
ATOM 658 N N . ILE A 1 84 ? -1.713 -0.775 10.290 1.00 94.56 84 ILE A N 1
ATOM 659 C CA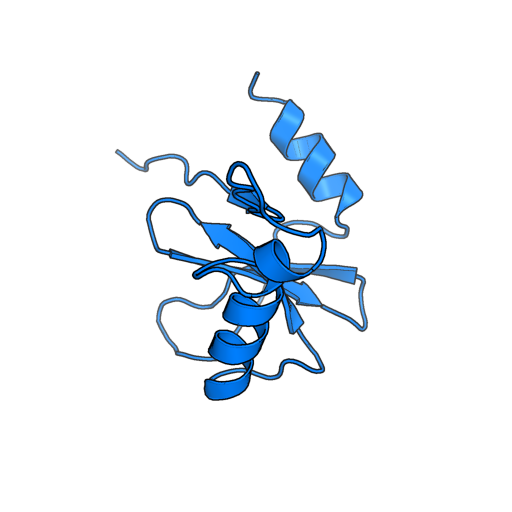 . ILE A 1 84 ? -0.421 -0.426 10.890 1.00 94.56 84 ILE A CA 1
ATOM 660 C C . ILE A 1 84 ? -0.265 1.088 11.095 1.00 94.56 84 ILE A C 1
ATOM 662 O O . ILE A 1 84 ? 0.587 1.521 11.868 1.00 94.56 84 ILE A O 1
ATOM 666 N N . ALA A 1 85 ? -1.079 1.898 10.411 1.00 96.25 85 ALA A N 1
ATOM 667 C CA . ALA A 1 85 ? -1.173 3.344 10.601 1.00 96.25 85 ALA A CA 1
ATOM 668 C C . ALA A 1 85 ? -2.535 3.863 10.117 1.00 96.25 85 ALA A C 1
ATOM 670 O O . ALA A 1 85 ? -3.089 3.342 9.153 1.00 96.25 85 ALA A O 1
ATOM 671 N N . ASN A 1 86 ? -3.053 4.936 10.717 1.00 97.31 86 ASN A N 1
ATOM 672 C CA . ASN A 1 86 ? -4.322 5.549 10.295 1.00 97.31 86 ASN A CA 1
ATOM 673 C C . ASN A 1 86 ? -4.142 6.581 9.169 1.00 97.31 86 ASN A C 1
ATOM 675 O O . ASN A 1 86 ? -5.087 7.233 8.736 1.00 97.31 86 ASN A O 1
ATOM 679 N N . SER A 1 87 ? -2.899 6.816 8.746 1.00 96.69 87 SER A N 1
ATOM 680 C CA . SER A 1 87 ? -2.573 7.666 7.605 1.00 96.69 87 SER A CA 1
ATOM 681 C C . SER A 1 87 ? -1.139 7.432 7.145 1.00 96.69 87 SER A C 1
ATOM 683 O O . SER A 1 87 ? -0.272 7.042 7.931 1.00 96.69 87 SER A O 1
ATOM 685 N N . LEU A 1 88 ? -0.846 7.797 5.896 1.00 94.19 88 LEU A N 1
ATOM 686 C CA . LEU A 1 88 ? 0.528 7.828 5.387 1.00 94.19 88 LEU A CA 1
ATOM 687 C C . LEU A 1 88 ? 1.437 8.757 6.215 1.00 94.19 88 LEU A C 1
ATOM 689 O O . LEU A 1 88 ? 2.604 8.452 6.444 1.00 94.19 88 LEU A O 1
ATOM 693 N N . LYS A 1 89 ? 0.900 9.882 6.705 1.00 93.94 89 LYS A N 1
ATOM 694 C CA . LYS A 1 89 ? 1.644 10.812 7.567 1.00 93.94 89 LYS A CA 1
ATOM 695 C C . LYS A 1 89 ? 2.052 10.152 8.883 1.00 93.94 89 LYS A C 1
ATOM 697 O O . LYS A 1 89 ? 3.187 10.322 9.317 1.00 93.94 89 LYS A O 1
ATOM 702 N N . GLU A 1 90 ? 1.127 9.441 9.523 1.00 94.19 90 GLU A N 1
ATOM 703 C CA . GLU A 1 90 ? 1.405 8.699 10.753 1.00 94.19 90 GLU A CA 1
ATOM 704 C C . GLU A 1 90 ? 2.472 7.630 10.513 1.00 94.19 90 GLU A C 1
ATOM 706 O O . GLU A 1 90 ? 3.448 7.581 11.257 1.00 94.19 90 GLU A O 1
ATOM 711 N N . LEU A 1 91 ? 2.342 6.858 9.428 1.00 92.56 91 LEU A N 1
ATOM 712 C CA . LEU A 1 91 ? 3.330 5.852 9.047 1.00 92.56 91 LEU A CA 1
ATOM 713 C C . LEU A 1 91 ? 4.735 6.460 8.915 1.00 92.56 91 LEU A C 1
ATOM 715 O O . LEU A 1 91 ? 5.669 6.003 9.567 1.00 92.56 91 LEU A O 1
ATOM 719 N N . ILE A 1 92 ? 4.880 7.529 8.124 1.00 89.94 92 ILE A N 1
ATOM 720 C CA . ILE A 1 92 ? 6.171 8.199 7.896 1.00 89.94 92 ILE A CA 1
ATOM 721 C C . ILE A 1 92 ? 6.752 8.767 9.194 1.00 89.94 92 ILE A C 1
ATOM 723 O O . ILE A 1 92 ? 7.946 8.617 9.459 1.00 89.94 92 ILE A O 1
ATOM 727 N N . ASN A 1 93 ? 5.921 9.395 10.026 1.00 89.19 93 ASN A N 1
ATOM 728 C CA . ASN A 1 93 ? 6.375 9.951 11.297 1.00 89.19 93 ASN A CA 1
ATOM 729 C C . ASN A 1 93 ? 6.862 8.866 12.261 1.00 89.19 93 ASN A C 1
ATOM 731 O O . ASN A 1 93 ? 7.828 9.101 12.981 1.00 89.19 93 ASN A O 1
ATOM 735 N N . ASN A 1 94 ? 6.232 7.692 12.250 1.00 84.69 94 ASN A N 1
ATOM 736 C CA . ASN A 1 94 ? 6.618 6.572 13.103 1.00 84.69 94 ASN A CA 1
ATOM 737 C C . ASN A 1 94 ? 7.868 5.840 12.582 1.00 84.69 94 ASN A C 1
ATOM 739 O O . ASN A 1 94 ? 8.621 5.297 13.386 1.00 84.69 94 ASN A O 1
ATOM 743 N N . MET A 1 95 ? 8.151 5.882 11.272 1.00 77.56 95 MET A N 1
ATOM 744 C CA . MET A 1 95 ? 9.418 5.382 10.710 1.00 77.56 95 MET A CA 1
ATOM 745 C C . MET A 1 95 ? 10.624 6.241 11.129 1.00 77.56 95 MET A C 1
ATOM 747 O O . MET A 1 95 ? 11.699 5.711 11.400 1.00 77.56 95 MET A O 1
ATOM 751 N N . ASN A 1 96 ? 10.446 7.562 11.241 1.00 55.75 96 ASN A N 1
ATOM 752 C CA . ASN A 1 96 ? 11.513 8.509 11.598 1.00 55.75 96 ASN A CA 1
ATOM 753 C C . ASN A 1 96 ? 11.981 8.440 13.065 1.00 55.75 96 ASN A C 1
ATOM 755 O O . ASN A 1 96 ? 12.916 9.148 13.430 1.00 55.75 96 ASN A O 1
ATOM 759 N N . VAL A 1 97 ? 11.367 7.613 13.916 1.00 46.31 97 VAL A N 1
ATOM 760 C CA . VAL A 1 97 ? 11.756 7.475 15.335 1.00 46.31 97 VAL A CA 1
ATOM 761 C C . VAL A 1 97 ? 12.935 6.497 15.523 1.00 46.31 97 VAL A C 1
ATOM 763 O O . VAL A 1 97 ? 13.450 6.368 16.630 1.00 46.31 97 VAL A O 1
ATOM 766 N N . ILE A 1 98 ? 13.396 5.825 14.457 1.00 44.97 98 ILE A N 1
ATOM 767 C CA . ILE A 1 98 ? 14.460 4.797 14.506 1.00 44.97 98 ILE A CA 1
ATOM 768 C C . ILE A 1 98 ? 15.766 5.255 13.805 1.00 44.97 98 ILE A C 1
ATOM 770 O O . ILE A 1 98 ? 16.636 4.434 13.528 1.00 44.97 98 ILE A O 1
ATOM 774 N N . MET A 1 99 ? 15.947 6.555 13.527 1.00 36.44 99 MET A N 1
ATOM 775 C CA . MET A 1 99 ? 17.254 7.097 13.095 1.00 36.44 99 MET A CA 1
ATOM 776 C C . MET A 1 99 ? 18.068 7.656 14.258 1.00 36.44 99 MET A C 1
ATOM 778 O O . MET A 1 99 ? 17.521 8.493 15.010 1.00 36.44 99 MET A O 1
#